Protein AF-A0A6G3ZBZ1-F1 (afdb_monomer_lite)

Secondary structure (DSSP, 8-state):
-PPPPP-------BTTBSSHHHHHHHHHTT-----PPPGGG---

Foldseek 3Di:
DDDDDDDPDDFDCDQQRHTPVRVVVCVVVVNDRDDPDPCVVDDD

Structure (mmCIF, N/CA/C/O backbone):
data_AF-A0A6G3ZBZ1-F1
#
_entry.id   AF-A0A6G3ZBZ1-F1
#
loop_
_atom_site.group_PDB
_atom_site.id
_atom_site.type_symbol
_atom_site.label_atom_id
_atom_site.label_alt_id
_atom_site.label_comp_id
_atom_site.label_asym_id
_atom_site.label_entity_id
_atom_site.label_seq_id
_atom_site.pdbx_PDB_ins_code
_atom_site.Cartn_x
_atom_site.Cartn_y
_atom_site.Cartn_z
_atom_site.occupancy
_atom_site.B_iso_or_equiv
_atom_site.auth_seq_id
_atom_site.auth_comp_id
_atom_site.auth_asym_id
_atom_site.auth_atom_id
_atom_site.pdbx_PDB_model_num
ATOM 1 N N . MET A 1 1 ? -21.861 -0.757 26.543 1.00 77.75 1 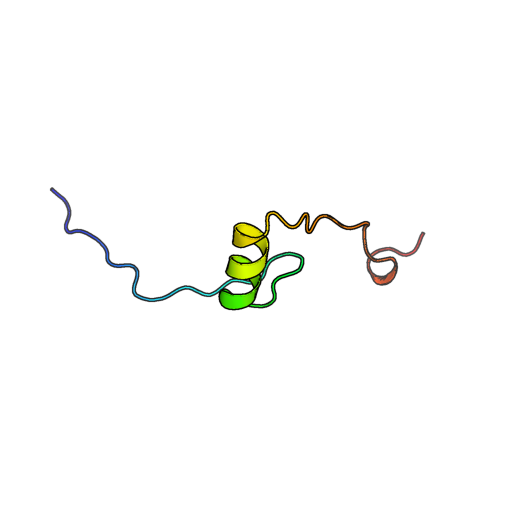MET A N 1
ATOM 2 C CA . MET A 1 1 ? -21.097 -0.898 25.284 1.00 77.75 1 MET A CA 1
ATOM 3 C C . MET A 1 1 ? -19.698 -0.373 25.551 1.00 77.75 1 MET A C 1
ATOM 5 O O . MET A 1 1 ? -19.615 0.585 26.314 1.00 77.75 1 MET A O 1
ATOM 9 N N . PRO A 1 2 ? -18.632 -0.997 25.032 1.00 90.69 2 PRO A N 1
ATOM 10 C CA . PRO A 1 2 ? -17.284 -0.452 25.183 1.00 90.69 2 PRO A CA 1
ATOM 11 C C . PRO A 1 2 ? -17.176 0.924 24.512 1.00 90.69 2 PRO A C 1
ATOM 13 O O . PRO A 1 2 ? -17.919 1.217 23.572 1.00 90.69 2 PRO A O 1
ATOM 16 N N . GLU A 1 3 ? -16.268 1.759 25.014 1.00 96.31 3 GLU A N 1
ATOM 17 C CA . GLU A 1 3 ? -15.951 3.049 24.402 1.00 96.31 3 GLU A CA 1
ATOM 18 C C . GLU A 1 3 ? -15.321 2.837 23.008 1.00 96.31 3 GLU A C 1
ATOM 20 O O . GLU A 1 3 ? -14.479 1.945 22.855 1.00 96.31 3 GLU A O 1
ATOM 25 N N . PRO A 1 4 ? -15.723 3.601 21.974 1.00 96.62 4 PRO A N 1
ATOM 26 C CA . PRO A 1 4 ? -15.126 3.491 20.646 1.00 96.62 4 PRO A CA 1
ATOM 27 C C . PRO A 1 4 ? -13.647 3.895 20.632 1.00 96.62 4 PRO A C 1
ATOM 29 O O . PRO A 1 4 ? -13.239 4.828 21.318 1.00 96.62 4 PRO A O 1
ATOM 32 N N . ILE A 1 5 ? -12.855 3.242 19.780 1.00 96.06 5 ILE A N 1
ATOM 33 C CA . ILE A 1 5 ? -11.433 3.556 19.594 1.00 96.06 5 ILE A CA 1
ATOM 34 C C . ILE A 1 5 ? -11.239 4.331 18.291 1.00 96.06 5 ILE A C 1
ATOM 36 O O . ILE A 1 5 ? -11.669 3.885 17.226 1.00 96.06 5 ILE A O 1
ATOM 40 N N . ALA A 1 6 ? -10.564 5.479 18.367 1.00 97.69 6 ALA A N 1
ATOM 41 C CA . ALA A 1 6 ? -10.233 6.295 17.204 1.00 97.69 6 ALA A CA 1
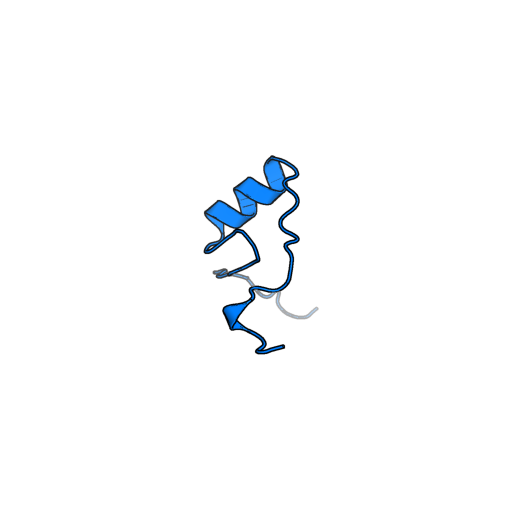ATOM 42 C C . ALA A 1 6 ? -8.890 5.882 16.580 1.00 97.69 6 ALA A C 1
ATOM 44 O O . ALA A 1 6 ? -7.886 5.728 17.276 1.00 97.69 6 ALA A O 1
ATOM 45 N N . ILE A 1 7 ? -8.854 5.780 15.250 1.00 96.12 7 ILE A N 1
ATOM 46 C CA . ILE A 1 7 ? -7.615 5.634 14.478 1.00 96.12 7 ILE A CA 1
ATOM 47 C C . ILE A 1 7 ? -7.186 7.031 14.028 1.00 96.12 7 ILE A C 1
ATOM 49 O O . ILE A 1 7 ? -7.806 7.623 13.150 1.00 96.12 7 ILE A O 1
ATOM 53 N N . ILE A 1 8 ? -6.128 7.560 14.642 1.00 97.81 8 ILE A N 1
ATOM 54 C CA . ILE A 1 8 ? -5.639 8.928 14.393 1.00 97.81 8 ILE A CA 1
ATOM 55 C C . ILE A 1 8 ? -4.452 8.996 13.422 1.00 97.81 8 ILE A C 1
ATOM 57 O O . ILE A 1 8 ? -3.979 10.081 13.094 1.00 97.81 8 ILE A O 1
ATOM 61 N N . GLY A 1 9 ? -3.950 7.852 12.956 1.00 96.75 9 GLY A N 1
ATOM 62 C CA . GLY A 1 9 ? -2.818 7.803 12.040 1.00 96.75 9 GLY A CA 1
ATOM 63 C C . GLY A 1 9 ? -2.673 6.450 11.356 1.00 96.75 9 GLY A C 1
ATOM 64 O O . GLY A 1 9 ? -3.079 5.420 11.890 1.00 96.75 9 GLY A O 1
ATOM 65 N N . ILE A 1 10 ? -2.078 6.474 10.165 1.00 95.44 10 ILE A N 1
ATOM 66 C CA . ILE A 1 10 ? -1.740 5.290 9.375 1.00 95.44 10 ILE A CA 1
ATOM 67 C C . ILE A 1 10 ? -0.403 5.506 8.662 1.00 95.44 10 ILE A C 1
ATOM 69 O O . ILE A 1 10 ? -0.121 6.594 8.149 1.00 95.44 10 ILE A O 1
ATOM 73 N N . GLY A 1 11 ? 0.400 4.447 8.613 1.00 96.19 11 GLY A N 1
ATOM 74 C CA . GLY A 1 11 ? 1.597 4.339 7.792 1.00 96.19 11 GLY A CA 1
ATOM 75 C C . GLY A 1 11 ? 1.633 2.963 7.140 1.00 96.19 11 GLY A C 1
ATOM 76 O O . GLY A 1 11 ? 1.235 1.974 7.755 1.00 96.19 11 GLY A O 1
ATOM 77 N N . CYS A 1 12 ? 2.069 2.898 5.887 1.00 96.19 12 CYS A N 1
ATOM 78 C CA . CYS A 1 12 ? 2.164 1.644 5.155 1.00 96.19 12 CYS A CA 1
ATOM 79 C C . CYS A 1 12 ? 3.278 1.688 4.110 1.00 96.19 12 CYS A C 1
ATOM 81 O O . CYS A 1 12 ? 3.673 2.756 3.641 1.00 96.19 12 CYS A O 1
ATOM 83 N N . ARG A 1 13 ? 3.760 0.498 3.751 1.00 98.00 13 ARG A N 1
ATOM 84 C CA . ARG A 1 13 ? 4.660 0.254 2.628 1.00 98.00 13 ARG A CA 1
ATOM 85 C C . ARG A 1 13 ? 4.267 -1.079 2.003 1.00 98.00 13 ARG A C 1
ATOM 87 O O . ARG A 1 13 ? 4.350 -2.113 2.660 1.00 98.00 13 ARG A O 1
ATOM 94 N N . PHE A 1 14 ? 3.838 -1.033 0.753 1.00 97.44 14 PHE A N 1
ATOM 95 C CA . PHE A 1 14 ? 3.350 -2.175 -0.015 1.00 97.44 14 PHE A CA 1
ATOM 96 C C . PHE A 1 14 ? 4.152 -2.324 -1.319 1.00 97.44 14 PHE A C 1
ATOM 98 O O . PHE A 1 14 ? 4.889 -1.402 -1.690 1.00 97.44 14 PHE A O 1
ATOM 105 N N . PRO A 1 15 ? 4.051 -3.465 -2.030 1.00 97.38 15 PRO A N 1
ATOM 106 C CA . PRO A 1 15 ? 4.603 -3.592 -3.378 1.00 97.38 15 PRO A CA 1
ATOM 107 C C . PRO A 1 15 ? 4.133 -2.439 -4.274 1.00 97.38 15 PRO A C 1
ATOM 109 O O . PRO A 1 15 ? 2.956 -2.091 -4.269 1.00 97.38 15 PRO A O 1
ATOM 112 N N . GLY A 1 16 ? 5.066 -1.786 -4.971 1.00 96.00 16 GLY A N 1
ATOM 1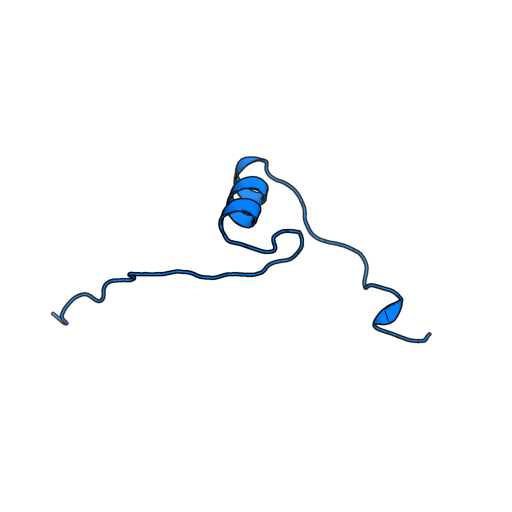13 C CA . GLY A 1 16 ? 4.773 -0.616 -5.811 1.00 96.00 16 GLY A CA 1
ATOM 114 C C . GLY A 1 16 ? 4.362 0.669 -5.069 1.00 96.00 16 GLY A C 1
ATOM 115 O O . GLY A 1 16 ? 4.165 1.691 -5.718 1.00 96.00 16 GLY A O 1
ATOM 116 N N . ALA A 1 17 ? 4.252 0.665 -3.734 1.00 98.00 17 ALA A N 1
ATOM 117 C CA . ALA A 1 17 ? 3.753 1.801 -2.957 1.00 98.00 17 ALA A CA 1
ATOM 118 C C . ALA A 1 17 ? 4.573 2.049 -1.675 1.00 98.00 17 ALA A C 1
ATOM 120 O O . ALA A 1 17 ? 4.334 1.415 -0.643 1.00 98.00 17 ALA A O 1
ATOM 121 N N . PRO A 1 18 ? 5.527 2.999 -1.690 1.00 97.88 18 PRO A N 1
ATOM 122 C CA . PRO A 1 18 ? 6.374 3.285 -0.530 1.00 97.88 18 PRO A CA 1
ATOM 123 C C . PRO A 1 18 ? 5.664 4.038 0.605 1.00 97.88 18 PRO A C 1
ATOM 125 O O . PRO A 1 18 ? 6.224 4.141 1.694 1.00 97.88 18 PRO A O 1
ATOM 128 N N . ASN A 1 19 ? 4.476 4.588 0.354 1.00 98.06 19 ASN A N 1
ATOM 129 C CA . ASN A 1 19 ? 3.680 5.356 1.307 1.00 98.06 19 ASN A CA 1
ATOM 130 C C . ASN A 1 19 ? 2.180 5.245 0.981 1.00 98.06 19 ASN A C 1
ATOM 132 O O . ASN A 1 19 ? 1.786 4.672 -0.041 1.00 98.06 19 ASN A O 1
ATOM 136 N N . ARG A 1 20 ? 1.339 5.800 1.861 1.00 97.38 20 ARG A N 1
ATOM 137 C CA . ARG A 1 20 ? -0.127 5.745 1.742 1.00 97.38 20 ARG A CA 1
ATOM 138 C C . ARG A 1 20 ? -0.648 6.461 0.492 1.00 97.38 20 ARG A C 1
ATOM 140 O O . ARG A 1 20 ? -1.618 5.995 -0.095 1.00 97.38 20 ARG A O 1
ATOM 147 N N . GLU A 1 21 ? -0.001 7.545 0.064 1.00 97.88 21 GLU A N 1
ATOM 148 C CA . GLU A 1 21 ? -0.378 8.295 -1.137 1.00 97.88 21 GLU A CA 1
ATOM 149 C C . GLU A 1 21 ? -0.160 7.452 -2.402 1.00 97.88 21 GLU A C 1
ATOM 151 O O . GLU A 1 21 ? -1.059 7.330 -3.235 1.00 97.88 21 GLU A O 1
ATOM 156 N N . ALA A 1 22 ? 0.996 6.794 -2.517 1.00 98.19 22 ALA A N 1
ATOM 157 C CA . ALA A 1 22 ? 1.287 5.882 -3.619 1.00 98.19 22 ALA A CA 1
ATOM 158 C C . ALA A 1 22 ? 0.375 4.648 -3.597 1.00 98.19 22 ALA A C 1
ATOM 160 O O . ALA A 1 22 ? -0.089 4.205 -4.646 1.00 98.19 22 ALA A O 1
ATOM 161 N N . PHE A 1 23 ? 0.067 4.116 -2.410 1.00 98.06 23 PHE A N 1
ATOM 162 C CA . PHE A 1 23 ? -0.861 2.993 -2.279 1.00 98.06 23 PHE A CA 1
ATOM 163 C C . PHE A 1 23 ? -2.258 3.358 -2.783 1.00 98.06 23 PHE A C 1
ATOM 165 O O . PHE A 1 23 ? -2.866 2.603 -3.539 1.00 98.06 23 PHE A O 1
ATOM 172 N N . TRP A 1 24 ? -2.7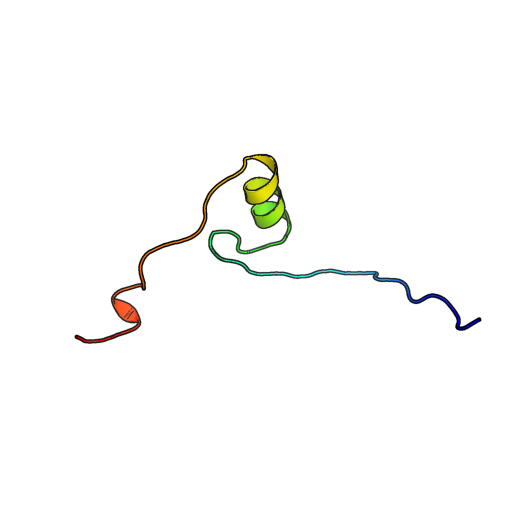42 4.547 -2.427 1.00 97.62 24 TRP A N 1
ATOM 173 C CA . TRP A 1 24 ? -4.021 5.049 -2.911 1.00 97.62 24 TRP A CA 1
ATOM 174 C C . TRP A 1 24 ? -4.050 5.186 -4.438 1.00 97.62 24 TRP A C 1
ATOM 176 O O . TRP A 1 24 ? -5.022 4.773 -5.067 1.00 97.62 24 TRP A O 1
ATOM 186 N N . HIS A 1 25 ? -2.963 5.669 -5.047 1.00 98.19 25 HIS A N 1
ATOM 187 C CA . HIS A 1 25 ? -2.838 5.737 -6.504 1.00 98.19 25 HIS A CA 1
ATOM 188 C C . HIS A 1 25 ? -2.909 4.353 -7.176 1.00 98.19 25 HIS A C 1
ATOM 190 O O . HIS A 1 25 ? -3.548 4.227 -8.220 1.00 98.19 25 HIS A O 1
ATOM 196 N N . LEU A 1 26 ? -2.292 3.312 -6.599 1.00 98.12 26 LEU A N 1
ATOM 197 C CA . LEU A 1 26 ? -2.399 1.944 -7.130 1.00 98.12 26 LEU A CA 1
ATOM 198 C C . LEU A 1 26 ? -3.852 1.461 -7.142 1.00 98.12 26 LEU A C 1
ATOM 200 O O . LEU A 1 26 ? -4.330 0.979 -8.167 1.00 98.12 26 LEU A O 1
ATOM 204 N N . LEU A 1 27 ? -4.555 1.631 -6.018 1.00 97.94 27 LEU A N 1
ATOM 205 C CA . LEU A 1 27 ? -5.940 1.186 -5.864 1.00 97.94 27 LEU A CA 1
ATOM 206 C C . LEU A 1 27 ? -6.891 1.933 -6.799 1.00 97.94 27 LEU A C 1
ATOM 208 O O . LEU A 1 27 ? -7.699 1.303 -7.476 1.00 97.94 27 LEU A O 1
ATOM 212 N N . GLN A 1 28 ? -6.783 3.264 -6.858 1.00 98.56 28 GLN A N 1
ATOM 213 C CA . GLN A 1 28 ? -7.652 4.085 -7.703 1.00 98.56 28 GLN A CA 1
ATOM 214 C C . GLN A 1 28 ? -7.521 3.752 -9.189 1.00 98.56 28 GLN A C 1
ATOM 216 O O . GLN A 1 28 ? -8.508 3.832 -9.916 1.00 98.56 28 GLN A O 1
ATOM 221 N N . ASN A 1 29 ? -6.320 3.377 -9.631 1.00 98.56 29 ASN A N 1
ATOM 222 C CA . ASN A 1 29 ? -6.041 3.067 -11.030 1.00 98.56 29 ASN A CA 1
ATOM 223 C C . ASN A 1 29 ? -6.078 1.561 -11.346 1.00 98.56 29 ASN A C 1
ATOM 225 O O . ASN A 1 29 ? -5.803 1.185 -12.482 1.00 98.56 29 ASN A O 1
ATOM 229 N N . GLY A 1 30 ? -6.394 0.697 -10.372 1.00 98.00 30 GLY A N 1
ATOM 230 C CA . GLY A 1 30 ? -6.452 -0.755 -10.574 1.00 98.00 30 GLY A CA 1
ATOM 231 C C . GLY A 1 30 ? -5.124 -1.372 -11.027 1.00 98.00 30 GLY A C 1
ATOM 232 O O . GLY A 1 30 ? -5.123 -2.287 -11.847 1.00 98.00 30 GLY A O 1
ATOM 233 N N . ILE A 1 31 ? -3.996 -0.847 -10.540 1.00 98.12 31 ILE A N 1
ATOM 234 C CA . ILE A 1 31 ? -2.658 -1.287 -10.954 1.00 98.12 31 ILE A CA 1
ATOM 235 C C . ILE A 1 31 ? -2.300 -2.601 -10.247 1.00 98.12 31 ILE A C 1
ATOM 237 O O . ILE A 1 31 ? -2.302 -2.663 -9.016 1.00 98.12 31 ILE A O 1
ATOM 241 N N . ASP A 1 32 ? -1.934 -3.628 -11.020 1.00 97.81 32 ASP A N 1
ATOM 242 C CA . ASP A 1 32 ? -1.322 -4.851 -10.492 1.00 97.81 32 ASP A CA 1
ATOM 243 C C . ASP A 1 32 ? 0.136 -4.576 -10.088 1.00 97.81 32 ASP A C 1
ATOM 245 O O . ASP A 1 32 ? 0.947 -4.120 -10.895 1.00 97.81 32 ASP A O 1
ATOM 249 N N . ALA A 1 33 ? 0.454 -4.827 -8.818 1.00 97.25 33 ALA A N 1
ATOM 250 C CA . ALA A 1 33 ? 1.777 -4.614 -8.236 1.00 97.25 33 ALA A CA 1
ATOM 251 C C . ALA A 1 33 ? 2.530 -5.926 -7.945 1.00 97.25 33 ALA A C 1
ATOM 253 O O . ALA A 1 33 ? 3.567 -5.903 -7.274 1.00 97.25 33 ALA A O 1
ATOM 254 N N . ILE A 1 34 ? 2.017 -7.071 -8.405 1.00 97.06 34 ILE A N 1
ATOM 255 C CA . ILE A 1 34 ? 2.713 -8.355 -8.316 1.00 97.06 34 ILE A CA 1
ATOM 256 C C . ILE A 1 34 ? 3.898 -8.342 -9.288 1.00 97.06 34 ILE A C 1
ATOM 258 O O . ILE A 1 34 ? 3.772 -7.978 -10.454 1.00 97.06 34 ILE A O 1
ATOM 262 N N . ALA A 1 35 ? 5.066 -8.755 -8.802 1.00 94.31 35 ALA A N 1
ATOM 263 C CA . ALA A 1 35 ? 6.288 -8.831 -9.590 1.00 94.31 35 ALA A CA 1
ATOM 264 C C . ALA A 1 35 ? 7.017 -10.157 -9.325 1.00 94.31 35 ALA A C 1
ATOM 266 O O . ALA A 1 35 ? 6.828 -10.754 -8.257 1.00 94.31 35 ALA A O 1
ATOM 267 N N . PRO A 1 36 ? 7.869 -10.616 -10.261 1.00 94.69 36 PRO A N 1
ATOM 268 C CA . PRO A 1 36 ? 8.799 -11.705 -10.002 1.00 94.69 36 PRO A CA 1
ATOM 269 C C . PRO A 1 36 ? 9.676 -11.423 -8.781 1.00 94.69 36 PRO A C 1
ATOM 271 O O . PRO A 1 36 ? 9.894 -10.275 -8.384 1.00 94.69 36 PRO A O 1
ATOM 274 N N . ILE A 1 37 ? 10.208 -12.490 -8.195 1.00 93.44 37 ILE A N 1
ATOM 275 C CA . ILE A 1 37 ? 11.129 -12.383 -7.066 1.00 93.44 37 ILE A CA 1
ATOM 276 C C . ILE A 1 37 ? 12.396 -11.654 -7.547 1.00 93.44 37 ILE A C 1
ATOM 278 O O . ILE A 1 37 ? 12.955 -12.053 -8.570 1.00 93.44 37 ILE A O 1
ATOM 282 N N . 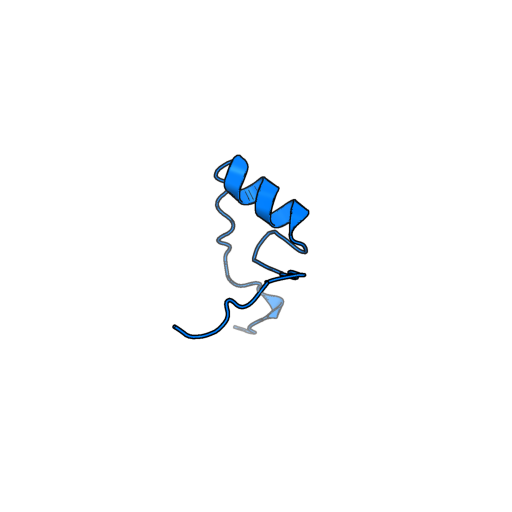PRO A 1 38 ? 12.855 -10.589 -6.859 1.00 92.69 38 PRO A N 1
ATOM 283 C CA . PRO A 1 38 ? 14.081 -9.899 -7.247 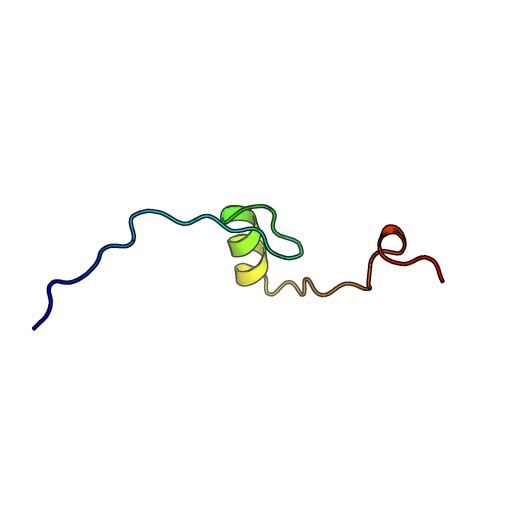1.00 92.69 38 PRO A CA 1
ATOM 284 C C . PRO A 1 38 ? 15.278 -10.852 -7.184 1.00 92.69 38 PRO A C 1
ATOM 286 O O . PRO A 1 38 ? 15.452 -11.533 -6.175 1.00 92.69 38 PRO A O 1
ATOM 289 N N . GLN A 1 39 ? 16.107 -10.873 -8.231 1.00 92.19 39 GLN A N 1
ATOM 290 C CA . GLN A 1 39 ? 17.247 -11.796 -8.344 1.00 92.19 39 GLN A CA 1
ATOM 291 C C . GLN A 1 39 ? 18.237 -11.644 -7.180 1.00 92.19 39 GLN A C 1
ATOM 293 O O . GLN A 1 39 ? 18.763 -12.620 -6.676 1.00 92.19 39 GLN A O 1
ATOM 298 N N . GLU A 1 40 ? 18.406 -10.431 -6.661 1.00 94.44 40 GLU A N 1
ATOM 299 C CA . GLU A 1 40 ? 19.220 -10.141 -5.471 1.00 94.44 40 GLU A CA 1
ATOM 300 C C . GLU A 1 40 ? 18.739 -10.806 -4.166 1.00 94.44 40 GLU A C 1
ATOM 302 O O . GLU A 1 40 ? 19.434 -10.729 -3.155 1.00 94.44 40 GLU A O 1
ATOM 307 N N . ARG A 1 41 ? 17.539 -11.405 -4.133 1.00 91.94 41 ARG A N 1
ATOM 308 C CA . ARG A 1 41 ? 17.028 -12.093 -2.937 1.00 91.94 41 ARG A CA 1
ATOM 309 C C . ARG A 1 41 ? 17.431 -13.556 -2.852 1.00 91.94 41 ARG A C 1
ATOM 311 O O . ARG A 1 41 ? 17.404 -14.085 -1.742 1.00 91.94 41 ARG A O 1
ATOM 318 N N . TRP A 1 42 ? 17.766 -14.184 -3.975 1.00 89.88 42 TRP A N 1
ATOM 319 C CA . TRP A 1 42 ? 18.192 -15.577 -4.033 1.00 89.88 42 TRP A CA 1
ATOM 320 C C . TRP A 1 42 ? 19.304 -15.745 -5.059 1.00 89.88 42 TRP A C 1
ATOM 322 O O . TRP A 1 42 ? 19.117 -15.446 -6.235 1.00 89.88 42 TRP A O 1
ATOM 332 N N . ASP A 1 43 ? 20.429 -16.278 -4.599 1.00 80.19 43 ASP A N 1
ATOM 333 C CA . ASP A 1 43 ? 21.409 -16.905 -5.475 1.00 80.19 43 ASP A CA 1
ATOM 334 C C . ASP A 1 43 ? 20.794 -18.229 -5.970 1.00 80.19 43 ASP A C 1
ATOM 336 O O . ASP A 1 43 ? 20.176 -18.939 -5.170 1.00 80.19 43 ASP A O 1
ATOM 340 N N . GLU A 1 44 ? 20.877 -18.513 -7.275 1.00 65.62 44 GLU A N 1
ATOM 341 C CA . GLU A 1 44 ? 20.373 -19.773 -7.863 1.00 65.62 44 GLU A CA 1
ATOM 342 C C . GLU A 1 44 ? 20.938 -21.031 -7.181 1.00 65.62 44 GLU A C 1
ATOM 344 O O . GLU A 1 44 ? 22.146 -21.049 -6.843 1.00 65.62 44 GLU A O 1
#

Radius of gyration: 16.52 Å; chains: 1; bounding box: 42×29×36 Å

pLDDT: mean 94.88, std 6.14, range [65.62, 98.56]

Sequence (44 aa):
MPEPIAIIGIGCRFPGAPNREAFWHLLQNGIDAIAPIPQERWDE